Protein AF-M0MQZ9-F1 (afdb_monomer)

Organism: NCBI:txid1227456

Structure (mmCIF, N/CA/C/O backbone):
data_AF-M0MQZ9-F1
#
_entry.id   AF-M0MQZ9-F1
#
loop_
_atom_site.group_PDB
_atom_site.id
_atom_site.type_symbol
_atom_site.label_atom_id
_atom_site.label_alt_id
_atom_site.label_comp_id
_atom_site.label_asym_id
_atom_site.label_entity_id
_atom_site.label_seq_id
_atom_site.pdbx_PDB_ins_code
_atom_site.Cartn_x
_atom_site.Cartn_y
_atom_site.Cartn_z
_atom_site.occupancy
_atom_site.B_iso_or_equiv
_atom_site.auth_seq_id
_atom_site.auth_comp_id
_atom_site.auth_asym_id
_atom_site.auth_atom_id
_atom_site.pdbx_PDB_model_num
ATOM 1 N N . MET A 1 1 ? 2.045 7.304 -28.133 1.00 46.59 1 MET A N 1
ATOM 2 C CA . MET A 1 1 ? 3.366 6.657 -28.252 1.00 46.59 1 MET A CA 1
ATOM 3 C C . MET A 1 1 ? 4.280 7.477 -27.360 1.00 46.59 1 MET A C 1
ATOM 5 O O . MET A 1 1 ? 4.558 8.608 -27.725 1.00 46.59 1 MET A O 1
ATOM 9 N N . THR A 1 2 ? 4.579 7.087 -26.133 1.00 42.34 2 THR A N 1
ATOM 10 C CA . THR A 1 2 ? 4.573 5.752 -25.524 1.00 42.34 2 THR A CA 1
ATOM 11 C C . THR A 1 2 ? 3.848 5.885 -24.190 1.00 42.34 2 THR A C 1
ATOM 13 O O . THR A 1 2 ? 4.084 6.849 -23.467 1.00 42.34 2 THR A O 1
ATOM 16 N N . ASP A 1 3 ? 2.879 5.003 -23.959 1.00 46.38 3 ASP A N 1
ATOM 17 C CA . ASP A 1 3 ? 2.417 4.683 -22.612 1.00 46.38 3 ASP A CA 1
ATOM 18 C C . ASP A 1 3 ? 3.673 4.129 -21.940 1.00 46.38 3 ASP A C 1
ATOM 20 O O . ASP A 1 3 ? 4.096 3.018 -22.250 1.00 46.38 3 ASP A O 1
ATOM 24 N N . ASP A 1 4 ? 4.409 4.982 -21.234 1.00 50.56 4 ASP A N 1
ATOM 25 C CA . ASP A 1 4 ? 5.558 4.557 -20.440 1.00 50.56 4 ASP A CA 1
ATOM 26 C C . ASP A 1 4 ? 4.942 3.853 -19.223 1.00 50.56 4 ASP A C 1
ATOM 28 O O . ASP A 1 4 ? 4.817 4.412 -18.135 1.00 50.56 4 ASP A O 1
ATOM 32 N N . GLU A 1 5 ? 4.377 2.669 -19.480 1.00 58.00 5 GLU A N 1
ATOM 33 C CA . GLU A 1 5 ? 4.024 1.677 -18.476 1.00 58.00 5 GLU A CA 1
ATOM 34 C C . GLU A 1 5 ? 5.355 1.198 -17.912 1.00 58.00 5 GLU A C 1
ATOM 36 O O . GLU A 1 5 ? 5.875 0.156 -18.298 1.00 58.00 5 GLU A O 1
ATOM 41 N N . ASP A 1 6 ? 5.975 2.031 -17.080 1.00 62.81 6 ASP A N 1
ATOM 42 C CA . ASP A 1 6 ? 7.034 1.581 -16.195 1.00 62.81 6 ASP A CA 1
ATOM 43 C C . ASP A 1 6 ? 6.392 0.451 -15.380 1.00 62.81 6 ASP A C 1
ATOM 45 O O . ASP A 1 6 ? 5.448 0.691 -14.623 1.00 62.81 6 ASP A O 1
ATOM 49 N N . ASP A 1 7 ? 6.762 -0.800 -15.656 1.00 72.31 7 ASP A N 1
ATOM 50 C CA . ASP A 1 7 ? 6.253 -1.938 -14.899 1.00 72.31 7 ASP A CA 1
ATOM 51 C C . ASP A 1 7 ? 6.584 -1.698 -13.422 1.00 72.31 7 ASP A C 1
ATOM 53 O O . ASP A 1 7 ? 7.717 -1.320 -13.099 1.00 72.31 7 ASP A O 1
ATOM 57 N N . PRO A 1 8 ? 5.622 -1.878 -12.500 1.00 80.25 8 PRO A N 1
ATOM 58 C CA . PRO A 1 8 ? 5.905 -1.650 -11.099 1.00 80.25 8 PRO A CA 1
ATOM 59 C C . PRO A 1 8 ? 7.043 -2.565 -10.646 1.00 80.25 8 PRO A C 1
ATOM 61 O O . PRO A 1 8 ? 6.977 -3.782 -10.795 1.00 80.25 8 PRO A O 1
ATOM 64 N N . ILE A 1 9 ? 8.076 -1.974 -10.047 1.00 83.00 9 ILE A N 1
ATOM 65 C CA . ILE A 1 9 ? 9.217 -2.695 -9.475 1.00 83.00 9 ILE A CA 1
ATOM 66 C C . ILE A 1 9 ? 8.802 -3.641 -8.344 1.00 83.00 9 ILE A C 1
ATOM 68 O O . ILE A 1 9 ? 9.537 -4.575 -8.037 1.00 83.00 9 ILE A O 1
ATOM 72 N N . ALA A 1 10 ? 7.659 -3.371 -7.710 1.00 85.12 10 ALA A N 1
ATOM 73 C CA . ALA A 1 10 ? 7.046 -4.220 -6.703 1.00 85.12 10 ALA A CA 1
ATOM 74 C C . ALA A 1 10 ? 5.538 -3.958 -6.650 1.00 85.12 10 ALA A C 1
ATOM 76 O O . ALA A 1 10 ? 5.085 -2.808 -6.696 1.00 85.12 10 ALA A O 1
ATOM 77 N N . VAL A 1 11 ? 4.757 -5.024 -6.508 1.00 88.44 11 VAL A N 1
ATOM 78 C CA . VAL A 1 11 ? 3.317 -4.951 -6.256 1.00 88.44 11 VAL A CA 1
ATOM 79 C C . VAL A 1 11 ? 3.072 -5.459 -4.847 1.00 88.44 11 VAL A C 1
ATOM 81 O O . VAL A 1 11 ? 3.628 -6.475 -4.448 1.00 88.44 11 VAL A O 1
ATOM 84 N N . PHE A 1 12 ? 2.237 -4.767 -4.082 1.00 88.69 12 PHE A N 1
ATOM 85 C CA . PHE A 1 12 ? 1.857 -5.181 -2.741 1.00 88.69 12 PHE A CA 1
ATOM 86 C C . PHE A 1 12 ? 0.348 -5.345 -2.646 1.00 88.69 12 PHE A C 1
ATOM 88 O O . PHE A 1 12 ? -0.417 -4.524 -3.153 1.00 88.69 12 PHE A O 1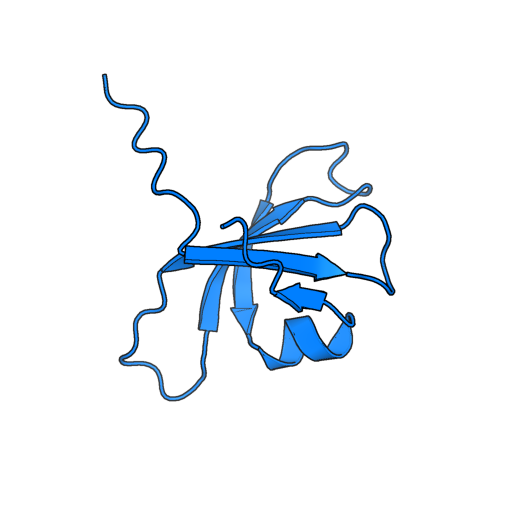
ATOM 95 N N . VAL A 1 13 ? -0.094 -6.385 -1.946 1.00 88.94 13 VAL A N 1
ATOM 96 C CA . VAL A 1 13 ? -1.516 -6.646 -1.690 1.00 88.94 13 VAL A CA 1
ATOM 97 C C . VAL A 1 13 ? -1.721 -6.838 -0.198 1.00 88.94 13 VAL A C 1
ATOM 99 O O . VAL A 1 13 ? -0.967 -7.556 0.456 1.00 88.94 13 VAL A O 1
ATOM 102 N N . SER A 1 14 ? -2.747 -6.190 0.354 1.00 86.75 14 SER A N 1
ATOM 103 C CA . SER A 1 14 ? -3.079 -6.309 1.774 1.00 86.75 14 SER A CA 1
ATOM 104 C C . SER A 1 14 ? -4.009 -7.483 2.030 1.00 86.75 14 SER A C 1
ATOM 106 O O . SER A 1 14 ? -5.112 -7.560 1.488 1.00 86.75 14 SER A O 1
ATOM 108 N N . GLU A 1 15 ? -3.601 -8.357 2.948 1.00 81.88 15 GLU A N 1
ATOM 109 C CA . GLU A 1 15 ? -4.482 -9.401 3.477 1.00 81.88 15 GLU A CA 1
ATOM 110 C C . GLU A 1 15 ? -5.509 -8.842 4.471 1.00 81.88 15 GLU A C 1
ATOM 112 O O . GLU A 1 15 ? -6.604 -9.387 4.622 1.00 81.88 15 GLU A O 1
ATOM 117 N N . ARG A 1 16 ? -5.171 -7.747 5.166 1.00 83.06 16 ARG A N 1
ATOM 118 C CA . ARG A 1 16 ? -6.059 -7.116 6.158 1.00 83.06 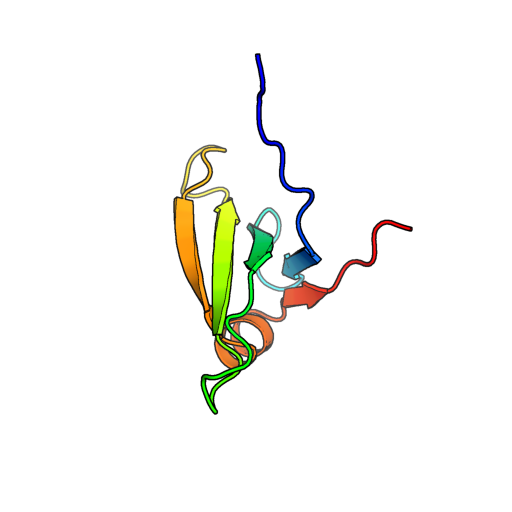16 ARG A CA 1
ATOM 119 C C . ARG A 1 16 ? -7.117 -6.222 5.514 1.00 83.06 16 ARG A C 1
ATOM 121 O O . ARG A 1 16 ? -8.169 -6.007 6.113 1.00 83.06 16 ARG A O 1
ATOM 128 N N . ALA A 1 17 ? -6.845 -5.708 4.319 1.00 81.12 17 ALA A N 1
ATOM 129 C CA . ALA A 1 17 ? -7.709 -4.811 3.568 1.00 81.12 17 ALA A CA 1
ATOM 130 C C . ALA A 1 17 ? -7.967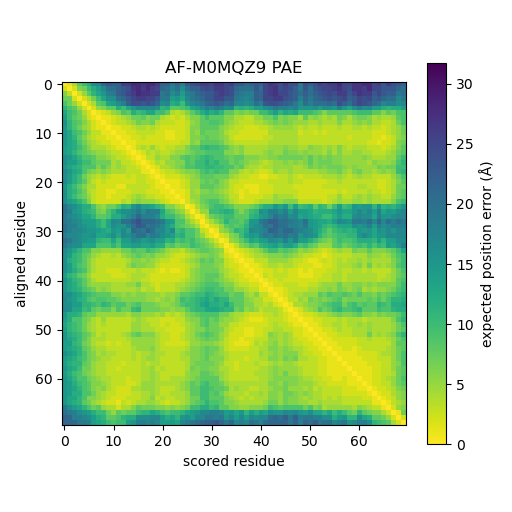 -5.393 2.164 1.00 81.12 17 ALA A C 1
ATOM 132 O O . ALA A 1 17 ? -7.323 -4.994 1.192 1.00 81.12 17 ALA A O 1
ATOM 133 N N . PRO A 1 18 ? -8.917 -6.340 2.029 1.00 79.94 18 PRO A N 1
ATOM 134 C CA . PRO A 1 18 ? -9.191 -6.983 0.751 1.00 79.94 18 PRO A CA 1
ATOM 135 C C . PRO A 1 18 ? -9.613 -5.954 -0.306 1.00 79.94 18 PRO A C 1
ATOM 137 O O . PRO A 1 18 ? -10.479 -5.108 -0.069 1.00 79.94 18 PRO A O 1
ATOM 140 N N . GLY A 1 19 ? -8.994 -6.043 -1.484 1.00 83.19 19 GLY A N 1
ATOM 141 C CA . GLY A 1 19 ? -9.200 -5.111 -2.594 1.00 83.19 19 GLY A CA 1
ATOM 142 C C . GLY A 1 19 ? -8.296 -3.878 -2.569 1.00 83.19 19 GLY A C 1
ATOM 143 O O . GLY A 1 19 ? -8.473 -3.006 -3.420 1.00 83.19 19 GLY A O 1
ATOM 144 N N . TRP A 1 20 ? -7.362 -3.791 -1.616 1.00 87.12 20 TRP A N 1
ATOM 145 C CA . TRP A 1 20 ? -6.283 -2.814 -1.665 1.00 87.12 20 TRP A CA 1
ATOM 146 C C . TRP A 1 20 ? -5.058 -3.388 -2.375 1.00 87.12 20 TRP A C 1
ATOM 148 O O . TRP A 1 20 ? -4.588 -4.474 -2.030 1.00 87.12 20 TRP A O 1
ATOM 158 N N . GLU A 1 21 ? -4.545 -2.635 -3.339 1.00 89.06 21 GLU A N 1
ATOM 159 C CA . GLU A 1 21 ? -3.365 -2.973 -4.133 1.00 89.06 21 GLU A CA 1
ATOM 160 C C . GLU A 1 21 ? -2.455 -1.748 -4.196 1.00 89.06 21 GLU A C 1
ATOM 162 O O . GLU A 1 21 ? -2.931 -0.634 -4.420 1.00 89.06 21 GLU A O 1
ATOM 167 N N . TRP A 1 22 ? -1.157 -1.942 -3.993 1.00 89.69 22 TRP A N 1
ATOM 168 C CA . TRP A 1 22 ? -0.138 -0.913 -4.142 1.00 89.69 22 TRP 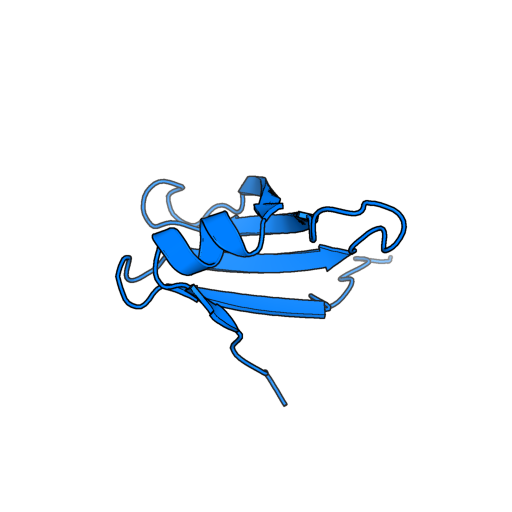A CA 1
ATOM 169 C C . TRP A 1 22 ? 0.836 -1.338 -5.225 1.00 89.69 22 TRP A C 1
ATOM 171 O O . TRP A 1 22 ? 1.216 -2.499 -5.306 1.00 89.69 22 TRP A O 1
ATOM 181 N N . GLN A 1 23 ? 1.264 -0.393 -6.042 1.00 90.00 23 GLN A N 1
ATOM 182 C CA . GLN A 1 23 ? 2.250 -0.616 -7.089 1.00 90.00 23 GLN A CA 1
ATOM 183 C C . GLN A 1 23 ? 3.351 0.420 -6.915 1.00 90.00 23 GLN A C 1
ATOM 185 O O . GLN A 1 23 ? 3.067 1.617 -6.953 1.00 90.00 23 GLN A O 1
ATOM 190 N N . ALA A 1 24 ? 4.575 -0.028 -6.665 1.00 87.31 24 ALA A N 1
ATOM 191 C CA . ALA A 1 24 ? 5.752 0.820 -6.542 1.00 87.31 24 ALA A CA 1
ATOM 192 C C . ALA A 1 24 ? 6.491 0.871 -7.881 1.00 87.31 24 ALA A C 1
ATOM 194 O O . ALA A 1 24 ? 6.670 -0.169 -8.498 1.00 87.31 24 ALA A O 1
ATOM 195 N N . PHE A 1 25 ? 6.952 2.049 -8.304 1.00 81.19 25 PHE A N 1
ATOM 196 C CA . PHE A 1 25 ? 7.661 2.243 -9.584 1.00 81.19 25 PHE A CA 1
ATOM 197 C C . PHE A 1 25 ? 9.103 2.705 -9.403 1.00 81.19 25 PHE A C 1
ATOM 199 O O . PHE A 1 25 ? 9.973 2.388 -10.200 1.00 81.19 25 PHE A O 1
ATOM 206 N N . SER A 1 26 ? 9.404 3.431 -8.328 1.00 67.81 26 SER A N 1
ATOM 207 C CA . SER A 1 26 ? 10.775 3.848 -8.063 1.00 67.81 26 SER A CA 1
ATOM 208 C C . SER A 1 26 ? 10.996 4.041 -6.575 1.00 67.81 26 SER A C 1
ATOM 210 O O . SER A 1 26 ? 10.143 4.566 -5.857 1.00 67.81 26 SER A O 1
ATOM 212 N N . THR A 1 27 ? 12.157 3.607 -6.109 1.00 60.59 27 THR A N 1
ATOM 213 C CA . THR A 1 27 ? 12.700 4.031 -4.827 1.00 60.59 27 THR A CA 1
ATOM 214 C C . THR A 1 27 ? 13.954 4.815 -5.156 1.00 60.59 27 THR A C 1
ATOM 216 O O . THR A 1 27 ? 14.900 4.290 -5.753 1.00 60.59 27 THR A O 1
ATOM 219 N N . ASP A 1 28 ? 13.943 6.102 -4.828 1.00 54.19 28 ASP A N 1
ATOM 220 C CA . ASP A 1 28 ? 15.174 6.869 -4.809 1.00 54.19 28 ASP A CA 1
ATOM 221 C C . ASP A 1 28 ? 15.995 6.282 -3.655 1.00 54.19 28 ASP A C 1
ATOM 223 O O . ASP A 1 28 ? 15.759 6.566 -2.482 1.00 54.19 28 ASP A O 1
ATOM 227 N N . ARG A 1 29 ? 16.903 5.349 -3.978 1.00 52.22 29 ARG A N 1
ATOM 228 C CA . ARG A 1 29 ? 17.706 4.590 -2.997 1.00 52.22 29 ARG A CA 1
ATOM 229 C C . ARG A 1 29 ? 18.626 5.481 -2.149 1.00 52.22 29 ARG A C 1
ATOM 231 O O . ARG A 1 29 ? 19.400 4.967 -1.345 1.00 52.22 29 ARG A O 1
ATOM 238 N N . GLU A 1 30 ? 18.587 6.795 -2.356 1.00 53.88 30 GLU A N 1
ATOM 239 C CA . GLU A 1 30 ? 19.362 7.786 -1.621 1.00 53.88 30 GLU A CA 1
ATOM 240 C C . GLU A 1 30 ? 18.681 8.248 -0.320 1.00 53.88 30 GLU A C 1
ATOM 242 O O . GLU A 1 30 ? 19.354 8.842 0.527 1.00 53.88 30 GLU A O 1
ATOM 247 N N . THR A 1 31 ? 17.393 7.948 -0.090 1.00 54.25 31 THR A N 1
ATOM 248 C CA . THR A 1 31 ? 16.765 8.206 1.217 1.00 54.25 31 THR A CA 1
ATOM 249 C C . THR A 1 31 ? 17.019 7.066 2.212 1.00 54.25 31 THR A C 1
ATOM 251 O O . THR A 1 31 ? 16.840 5.899 1.870 1.00 54.25 31 THR A O 1
ATOM 254 N N . PRO A 1 32 ? 17.404 7.373 3.469 1.00 54.12 32 PRO A N 1
ATOM 255 C CA . PRO A 1 32 ? 17.664 6.364 4.504 1.00 54.12 32 PRO A CA 1
ATOM 256 C C . PRO A 1 32 ? 16.399 5.621 4.958 1.00 54.12 32 PRO A C 1
ATOM 258 O O . PRO A 1 32 ? 16.493 4.589 5.617 1.00 54.12 32 PRO A O 1
ATOM 261 N N . GLU A 1 33 ? 15.229 6.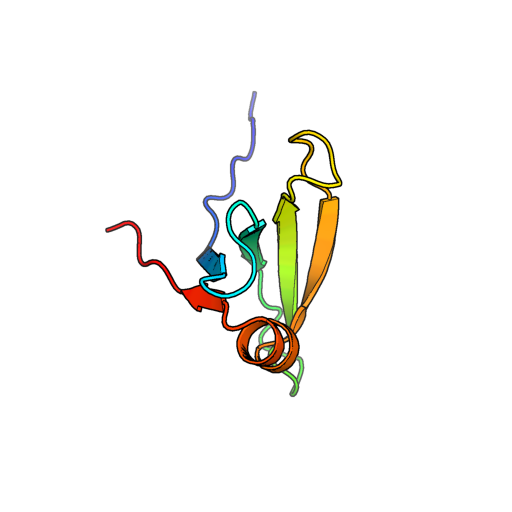159 4.626 1.00 65.31 33 GLU A N 1
ATOM 262 C CA . GLU A 1 33 ? 13.928 5.541 4.830 1.00 65.31 33 GLU A CA 1
ATOM 263 C C . GLU A 1 33 ? 13.511 4.939 3.484 1.00 65.31 33 GLU A C 1
ATOM 265 O O . GLU A 1 33 ? 13.487 5.654 2.479 1.00 65.31 33 GLU A O 1
ATOM 270 N N . THR A 1 34 ? 13.229 3.632 3.440 1.00 69.00 34 THR A N 1
ATOM 271 C CA . THR A 1 34 ? 12.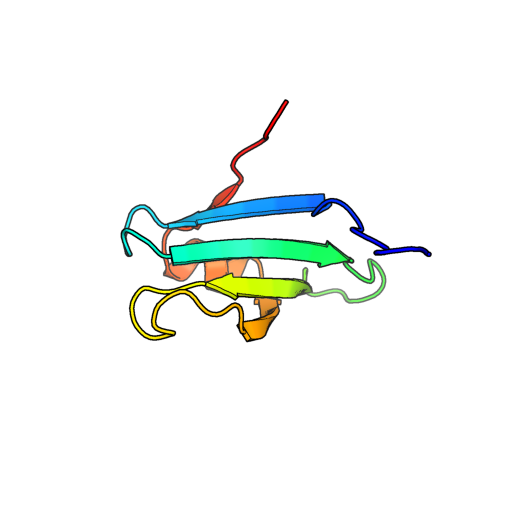731 2.942 2.240 1.00 69.00 34 THR A CA 1
ATOM 272 C C . THR A 1 34 ? 11.339 3.476 1.899 1.00 69.00 34 THR A C 1
ATOM 274 O O . THR A 1 34 ? 10.316 2.930 2.315 1.00 69.00 34 THR A O 1
ATOM 277 N N . VAL A 1 35 ? 11.301 4.608 1.200 1.00 79.25 35 VAL A N 1
ATOM 278 C CA . VAL A 1 35 ? 10.087 5.228 0.680 1.00 79.25 35 VAL A CA 1
ATOM 279 C C . VAL A 1 35 ? 9.924 4.773 -0.763 1.00 79.25 35 VAL A C 1
ATOM 281 O O . VAL A 1 35 ? 10.802 4.968 -1.608 1.00 79.25 35 VAL A O 1
ATOM 284 N N . TYR A 1 36 ? 8.784 4.158 -1.039 1.00 81.44 36 TYR A N 1
ATOM 285 C CA . TYR A 1 36 ? 8.367 3.760 -2.369 1.00 81.44 36 TYR A CA 1
ATOM 286 C C . TYR A 1 36 ? 7.510 4.867 -2.971 1.00 81.44 36 TYR A C 1
ATOM 288 O O . TYR A 1 36 ? 6.527 5.304 -2.367 1.00 81.44 36 TYR A O 1
ATOM 296 N N . TYR A 1 37 ? 7.862 5.310 -4.175 1.00 86.19 37 TYR A N 1
ATOM 297 C CA . TYR A 1 37 ? 6.956 6.083 -5.011 1.00 86.19 37 TYR A CA 1
ATOM 298 C C . TYR A 1 37 ? 6.057 5.122 -5.780 1.00 86.19 37 TYR A C 1
ATOM 300 O O . TYR A 1 37 ? 6.544 4.231 -6.482 1.00 86.19 37 TYR A O 1
ATOM 308 N N . GLY A 1 38 ? 4.746 5.293 -5.643 1.00 88.88 38 GLY A N 1
ATOM 309 C CA . GLY A 1 38 ? 3.798 4.340 -6.183 1.00 88.88 38 GLY A CA 1
ATOM 310 C C . GLY A 1 38 ? 2.377 4.858 -6.304 1.00 88.88 38 GLY A C 1
ATOM 311 O O . GLY A 1 38 ? 2.086 6.044 -6.150 1.00 88.88 38 GLY A O 1
ATOM 312 N N . ARG A 1 39 ? 1.467 3.933 -6.578 1.00 90.00 39 ARG A N 1
ATOM 313 C CA . ARG A 1 39 ? 0.027 4.172 -6.587 1.00 90.00 39 ARG A CA 1
ATOM 314 C C . ARG A 1 39 ? -0.686 3.144 -5.729 1.00 90.00 39 ARG A C 1
ATOM 316 O O . ARG A 1 39 ? -0.257 1.997 -5.664 1.00 90.00 39 ARG A O 1
ATOM 323 N N . VAL A 1 40 ? -1.775 3.554 -5.094 1.00 88.75 40 VAL A N 1
ATOM 324 C CA . VAL A 1 40 ? -2.669 2.699 -4.317 1.00 88.75 40 VAL A CA 1
ATOM 325 C C . VAL A 1 40 ? -4.041 2.668 -4.971 1.00 88.75 40 VAL A C 1
ATOM 327 O O . VAL A 1 40 ? -4.570 3.688 -5.406 1.00 88.75 40 VAL A O 1
ATOM 330 N N . ARG A 1 41 ? -4.633 1.486 -5.041 1.00 88.81 41 ARG A N 1
ATOM 331 C CA . ARG A 1 41 ? -6.019 1.276 -5.434 1.00 88.81 41 ARG A CA 1
ATOM 332 C C . ARG A 1 41 ? -6.741 0.694 -4.248 1.00 88.81 41 ARG A C 1
ATOM 334 O O . ARG A 1 41 ? -6.256 -0.248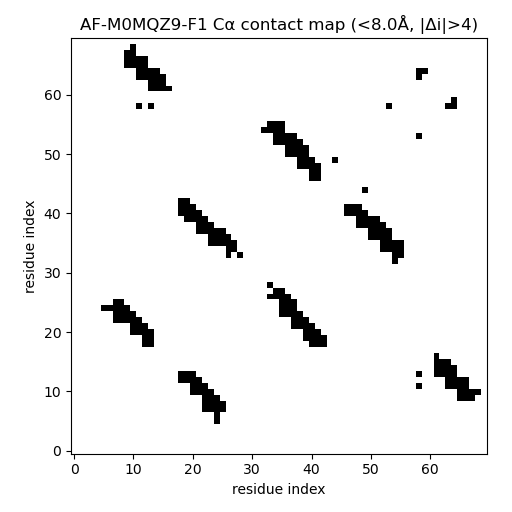 -3.636 1.00 88.81 41 ARG A O 1
ATOM 341 N N . SER A 1 42 ? -7.906 1.240 -3.932 1.00 85.06 42 SER A N 1
ATOM 342 C CA . SER A 1 42 ? -8.740 0.731 -2.853 1.00 85.06 42 SER A CA 1
ATOM 343 C C . SER A 1 42 ? -10.200 0.638 -3.305 1.00 85.06 42 SER A C 1
ATOM 345 O O . SER A 1 42 ? -10.628 1.308 -4.247 1.00 85.06 42 SER A O 1
ATOM 347 N N . PRO A 1 43 ? -11.042 -0.149 -2.622 1.00 82.25 43 PRO A N 1
ATOM 348 C CA . PRO A 1 43 ? -12.485 -0.093 -2.833 1.00 82.25 43 PRO A CA 1
ATOM 349 C C . PRO A 1 43 ? -13.071 1.299 -2.527 1.00 82.25 43 PRO A C 1
ATOM 351 O O . PRO A 1 43 ? -14.149 1.628 -3.022 1.00 82.25 43 PRO A O 1
ATOM 354 N N . LEU A 1 44 ? -12.369 2.132 -1.746 1.00 81.00 44 LEU A N 1
ATOM 355 C CA . LEU A 1 44 ? -12.782 3.504 -1.440 1.00 81.00 44 LEU A CA 1
ATOM 356 C C . LEU A 1 44 ? -12.584 4.440 -2.636 1.00 81.00 44 LEU A C 1
ATOM 358 O O . LEU A 1 44 ? -13.416 5.318 -2.860 1.00 81.00 44 LEU A O 1
ATOM 362 N N . THR A 1 45 ? -11.553 4.198 -3.448 1.00 77.25 45 THR A N 1
ATOM 363 C CA . THR A 1 45 ? -11.279 4.960 -4.674 1.00 77.25 45 THR A CA 1
ATOM 364 C C . THR A 1 45 ? -12.164 4.541 -5.841 1.00 77.25 45 THR A C 1
ATOM 366 O O . THR A 1 45 ? -11.961 4.997 -6.955 1.00 77.25 45 THR A O 1
ATOM 369 N N . ARG A 1 46 ? -13.163 3.671 -5.619 1.00 78.69 46 ARG A N 1
ATOM 370 C CA . ARG A 1 46 ? -14.075 3.158 -6.662 1.00 78.69 46 ARG A CA 1
ATOM 371 C C . ARG A 1 46 ? -13.349 2.518 -7.852 1.00 78.69 46 ARG A C 1
ATOM 373 O O . ARG A 1 46 ? -13.917 2.407 -8.935 1.00 78.69 46 ARG A O 1
ATOM 380 N N . GLY A 1 47 ? -12.133 2.027 -7.623 1.00 78.81 47 GLY A N 1
ATOM 381 C CA . GLY A 1 47 ? -11.305 1.397 -8.642 1.00 78.81 47 GLY A CA 1
ATOM 382 C C . GLY A 1 47 ? -10.291 2.325 -9.307 1.00 78.81 47 GLY A C 1
ATOM 383 O O . GLY A 1 47 ? -9.509 1.813 -10.104 1.00 78.81 47 GLY A O 1
ATOM 384 N N . ASP A 1 48 ? -10.261 3.613 -8.961 1.00 86.25 48 ASP A N 1
ATOM 385 C CA . ASP A 1 48 ? -9.225 4.543 -9.405 1.00 86.25 48 ASP A CA 1
ATOM 386 C C . ASP A 1 48 ? -7.907 4.330 -8.643 1.00 86.25 48 ASP A C 1
ATOM 388 O O . ASP A 1 48 ? -7.888 3.904 -7.483 1.00 86.25 48 ASP A O 1
ATOM 392 N N . TRP A 1 49 ? -6.798 4.632 -9.314 1.00 88.50 49 TRP A N 1
ATOM 393 C CA . TRP A 1 49 ? -5.462 4.626 -8.730 1.00 88.50 49 TRP A CA 1
ATOM 394 C C . TRP A 1 49 ? -5.118 6.008 -8.179 1.00 88.50 49 TRP A C 1
ATOM 396 O O . TRP A 1 49 ? -5.172 7.000 -8.905 1.00 88.50 49 TRP A O 1
ATOM 406 N N . GLU A 1 50 ? -4.706 6.065 -6.919 1.00 88.69 50 GLU A N 1
ATOM 407 C CA . GLU A 1 50 ? -4.194 7.275 -6.286 1.00 88.69 50 GLU A CA 1
ATOM 408 C C . GLU A 1 50 ? -2.675 7.205 -6.175 1.00 88.69 50 GLU A C 1
ATOM 410 O O . GLU A 1 50 ? -2.127 6.283 -5.576 1.00 88.69 50 GLU A O 1
ATOM 415 N N . TRP A 1 51 ? -1.987 8.185 -6.752 1.00 87.50 51 TRP A N 1
ATOM 416 C CA . TRP A 1 51 ? -0.533 8.289 -6.667 1.00 87.50 51 TRP A CA 1
ATOM 417 C C . TRP A 1 51 ? -0.103 8.839 -5.312 1.00 87.50 51 TRP A C 1
ATOM 419 O O . TRP A 1 51 ? -0.694 9.789 -4.796 1.00 87.50 51 TRP A O 1
ATOM 429 N N . GLY A 1 52 ? 0.960 8.272 -4.757 1.00 86.50 52 GLY A N 1
ATOM 430 C CA . GLY A 1 52 ? 1.489 8.675 -3.469 1.00 86.50 52 GLY A CA 1
ATOM 431 C C . GLY A 1 52 ? 2.833 8.037 -3.163 1.00 86.50 52 GLY A C 1
ATOM 432 O O . GLY A 1 52 ? 3.454 7.369 -3.988 1.00 86.50 52 GLY A O 1
ATOM 433 N N . THR A 1 53 ? 3.284 8.264 -1.941 1.00 85.69 53 THR A N 1
ATOM 434 C CA . THR A 1 53 ? 4.483 7.638 -1.393 1.00 85.69 53 THR A CA 1
ATOM 435 C C . THR A 1 53 ? 4.090 6.833 -0.173 1.00 85.69 53 THR A C 1
ATOM 437 O O . THR A 1 53 ? 3.309 7.318 0.646 1.00 85.69 53 THR A O 1
ATOM 440 N N . PHE A 1 54 ? 4.634 5.634 -0.038 1.00 84.19 54 PHE A N 1
ATOM 441 C CA . PHE A 1 54 ? 4.423 4.787 1.130 1.00 84.19 54 PHE A CA 1
ATOM 442 C C . PHE A 1 54 ? 5.752 4.191 1.572 1.00 84.19 54 PHE A C 1
ATOM 444 O O . PHE A 1 54 ? 6.633 3.935 0.754 1.00 84.19 54 PHE A O 1
ATOM 451 N N . SER A 1 55 ? 5.910 4.005 2.875 1.00 85.06 55 SER A N 1
ATOM 452 C CA . SER A 1 55 ? 7.074 3.335 3.442 1.00 85.06 55 SER A CA 1
ATOM 453 C C . SER A 1 55 ? 6.805 1.847 3.651 1.00 85.06 55 SER A C 1
ATOM 455 O O . SER A 1 55 ? 5.654 1.409 3.716 1.00 85.06 55 SER A O 1
ATOM 457 N N . GLU A 1 56 ? 7.869 1.062 3.809 1.00 82.50 56 GLU A N 1
ATOM 458 C CA . GLU A 1 56 ? 7.764 -0.352 4.194 1.00 82.50 56 GLU A CA 1
ATOM 459 C C . GLU A 1 56 ? 6.932 -0.525 5.485 1.00 82.50 56 GLU A C 1
ATOM 461 O O . GLU A 1 56 ? 6.075 -1.400 5.573 1.00 82.50 56 GLU A O 1
ATOM 466 N N . SER A 1 57 ? 7.069 0.399 6.442 1.00 84.69 57 SER A N 1
ATOM 467 C CA . SER A 1 57 ? 6.288 0.403 7.685 1.00 84.69 57 SER A CA 1
ATOM 468 C C . SER A 1 57 ? 4.790 0.676 7.479 1.00 84.69 57 SER A C 1
ATOM 470 O O . SER A 1 57 ? 3.963 0.132 8.218 1.00 84.69 57 SER A O 1
ATOM 472 N N . ASP A 1 58 ? 4.410 1.487 6.482 1.00 85.00 58 ASP A N 1
ATOM 473 C CA . ASP A 1 58 ? 2.999 1.672 6.110 1.00 85.00 58 ASP A CA 1
ATOM 474 C C . ASP A 1 58 ? 2.413 0.368 5.558 1.00 85.00 58 ASP A C 1
ATOM 476 O O . ASP A 1 58 ? 1.303 -0.020 5.938 1.00 85.00 58 ASP A O 1
ATOM 480 N N . LEU A 1 59 ? 3.183 -0.336 4.720 1.00 85.19 59 LEU A N 1
ATOM 481 C CA . LEU A 1 59 ? 2.819 -1.639 4.161 1.00 85.19 59 LEU A CA 1
ATOM 482 C C . LEU A 1 59 ? 2.669 -2.699 5.264 1.00 85.19 59 LEU A C 1
ATOM 484 O O . LEU A 1 59 ? 1.639 -3.370 5.334 1.00 85.19 59 LEU A O 1
ATOM 488 N N . GLU A 1 60 ? 3.625 -2.803 6.188 1.00 84.69 60 GLU A N 1
ATOM 489 C CA . GLU A 1 60 ? 3.555 -3.733 7.325 1.00 84.69 60 GLU A CA 1
ATOM 490 C C . GLU A 1 60 ? 2.341 -3.465 8.230 1.00 84.69 60 GLU A C 1
ATOM 492 O O . GLU A 1 60 ? 1.665 -4.397 8.683 1.00 84.69 60 GLU A O 1
ATOM 497 N N . SER A 1 61 ? 2.016 -2.191 8.473 1.00 85.62 61 SER A N 1
ATOM 498 C CA . SER A 1 61 ? 0.862 -1.788 9.287 1.00 85.62 61 SER A CA 1
ATOM 499 C C . SER A 1 61 ? -0.452 -2.327 8.711 1.00 85.62 61 SER A C 1
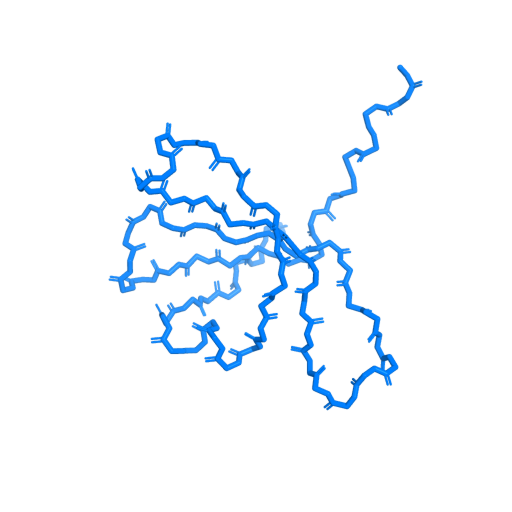ATOM 501 O O . SER A 1 61 ? -1.278 -2.917 9.427 1.00 85.62 61 SER A O 1
ATOM 503 N N . VAL A 1 62 ? -0.615 -2.219 7.390 1.00 83.56 62 VAL A N 1
ATOM 504 C CA . VAL A 1 62 ? -1.781 -2.747 6.672 1.00 83.56 62 VAL A CA 1
ATOM 505 C C . VAL A 1 62 ? -1.643 -4.230 6.319 1.00 83.56 62 VAL A C 1
ATOM 507 O O . VAL A 1 62 ? -2.559 -4.793 5.727 1.00 83.56 62 VAL A O 1
ATOM 510 N N . GLY A 1 63 ? -0.552 -4.898 6.701 1.00 84.44 63 GLY A N 1
ATOM 511 C CA . GLY A 1 63 ? -0.290 -6.288 6.322 1.00 84.44 63 GLY A CA 1
ATOM 512 C C . GLY A 1 63 ? -0.261 -6.478 4.805 1.00 84.44 63 GLY A C 1
ATOM 513 O O . GLY A 1 63 ? -0.811 -7.457 4.303 1.00 84.44 63 GLY A O 1
ATOM 514 N N . ALA A 1 64 ? 0.277 -5.493 4.086 1.00 86.75 64 ALA A N 1
ATOM 515 C CA . ALA A 1 64 ? 0.579 -5.610 2.674 1.00 86.75 64 ALA A CA 1
ATOM 516 C C . ALA A 1 64 ? 1.829 -6.468 2.500 1.00 86.75 64 ALA A C 1
ATOM 518 O O . ALA A 1 64 ? 2.843 -6.251 3.161 1.00 86.75 64 ALA A O 1
ATOM 519 N N . GLN A 1 65 ? 1.726 -7.464 1.630 1.00 84.06 65 GLN A N 1
ATOM 520 C CA . GLN A 1 65 ? 2.830 -8.339 1.269 1.00 84.06 65 GLN A CA 1
ATOM 521 C C . GLN A 1 65 ? 3.192 -8.101 -0.188 1.00 84.06 65 GLN A C 1
ATOM 523 O O . GLN A 1 65 ? 2.300 -7.903 -1.016 1.00 84.06 65 GLN A O 1
ATOM 528 N N . GLU A 1 66 ? 4.491 -8.117 -0.479 1.00 85.75 66 GLU A N 1
ATOM 529 C CA . GLU A 1 66 ? 4.988 -8.084 -1.849 1.00 85.75 66 GLU A CA 1
ATOM 530 C C . GLU A 1 66 ? 4.525 -9.351 -2.574 1.00 85.75 66 GLU A C 1
ATOM 532 O O . GLU A 1 66 ? 4.738 -10.473 -2.110 1.00 85.75 66 GLU A O 1
ATOM 537 N N . VA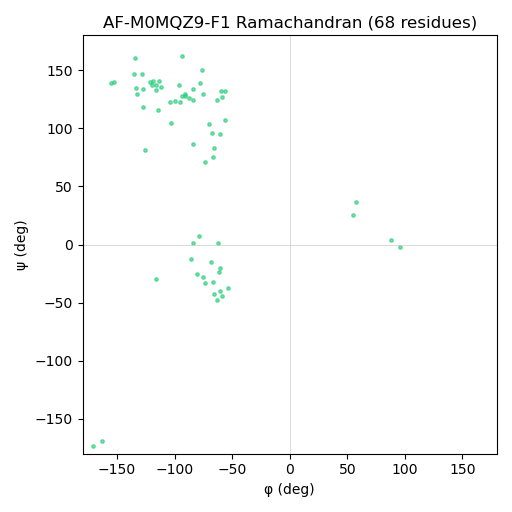L A 1 67 ? 3.846 -9.160 -3.696 1.00 81.12 67 VAL A N 1
ATOM 538 C CA . VAL A 1 67 ? 3.487 -10.212 -4.637 1.00 81.12 67 VAL A CA 1
ATOM 539 C C . VAL A 1 67 ? 4.442 -10.098 -5.816 1.00 81.12 67 VAL A C 1
ATOM 541 O O . VAL A 1 67 ? 4.343 -9.187 -6.633 1.00 81.12 67 VAL A O 1
ATOM 544 N N . ASP A 1 68 ? 5.397 -11.022 -5.857 1.00 69.06 68 ASP A N 1
ATOM 545 C CA . ASP A 1 68 ? 6.320 -11.209 -6.975 1.00 69.06 68 ASP A CA 1
ATOM 546 C C . ASP A 1 68 ? 5.513 -11.783 -8.157 1.00 69.06 68 ASP A C 1
ATOM 548 O O . ASP A 1 68 ? 5.121 -12.954 -8.140 1.00 69.06 68 ASP A O 1
ATOM 552 N N . ASP A 1 69 ? 5.188 -10.949 -9.150 1.00 56.03 69 ASP A N 1
ATOM 553 C CA . ASP A 1 69 ? 4.597 -11.402 -10.416 1.00 56.03 69 ASP A CA 1
ATOM 554 C C . ASP A 1 69 ? 5.748 -11.854 -11.329 1.00 56.03 69 ASP A C 1
ATOM 556 O O . ASP A 1 69 ? 6.339 -11.064 -12.066 1.00 56.03 69 ASP A O 1
ATOM 560 N N . ARG A 1 70 ? 6.153 -13.120 -11.187 1.00 48.16 70 ARG A N 1
ATOM 561 C CA . ARG A 1 70 ? 7.202 -13.756 -11.996 1.00 48.16 70 ARG A CA 1
ATOM 562 C C . ARG A 1 70 ? 6.668 -14.896 -12.857 1.00 48.16 70 ARG A C 1
ATOM 564 O O . ARG A 1 70 ? 5.919 -15.748 -12.328 1.00 48.16 70 ARG A O 1
#

Nearest PDB structures (foldseek):
  1p15-assembly2_B  TM=5.135E-01  e=2.461E+00  Mus musculus
  6uf2-assembly1_A  TM=4.469E-01  e=3.289E+00  Synechococcus elongatus PCC 7942 = FACHB-805
  3o5x-assembly1_A  TM=5.931E-01  e=5.876E+00  Homo sapiens
  6cmr-assembly1_A  TM=5.494E-01  e=7.411E+00  Homo sapiens

pLDDT: mean 77.29, std 13.43, range [42.34, 90.0]

Foldseek 3Di:
DDPPPQPFPWKWDFPQAHAKIKGFRDAPVPDPFRKGFTWIAHVVNVGDIDTDIDGPVNCVVRRIDTDPPD

Solvent-accessible surface area (backbone atoms only — not comparable to full-atom values): 4105 Å² total; per-residue (Å²): 139,73,86,80,74,70,69,54,79,43,34,29,41,24,76,77,42,80,67,32,39,35,36,26,60,47,57,70,83,84,47,95,60,69,45,32,36,28,33,40,30,31,73,85,52,76,72,44,74,46,75,51,73,48,37,61,68,57,33,56,74,47,44,34,42,80,53,84,92,123

Radius of gyration: 12.24 Å; Cα contacts (8 Å, |Δi|>4): 130; chains: 1; bounding box: 33×22×38 Å

Sequence (70 aa):
MTDDEDDPIAVFVSERAPGWEWQAFSTDRETPETVYYGRVRSPLTRGDWEWGTFSESDLESVGAQEVDDR

Mean predicted aligned error: 7.6 Å

Secondary structure (DSSP, 8-state):
--------SEEEEESSSTT-EEEEEE--TTSSS-EEEEEEE-GGGTTPEEEEEEEHHHHHHTTEEEE---